Protein AF-A0A2L1KHR8-F1 (afdb_monomer)

Structure (mmCIF, N/CA/C/O backbone):
data_AF-A0A2L1KHR8-F1
#
_entry.id   AF-A0A2L1KHR8-F1
#
loop_
_atom_site.group_PDB
_atom_site.id
_atom_site.type_symbol
_atom_site.label_atom_id
_atom_site.label_alt_id
_atom_site.label_comp_id
_atom_site.label_asym_id
_atom_site.label_entity_id
_atom_site.label_seq_id
_atom_site.pdbx_PDB_ins_code
_atom_site.Cartn_x
_atom_site.Cartn_y
_atom_site.Cartn_z
_atom_site.occupancy
_atom_site.B_iso_or_equiv
_atom_site.auth_seq_id
_atom_site.auth_comp_id
_atom_site.auth_asym_id
_atom_site.auth_atom_id
_atom_site.pdbx_PDB_model_num
ATOM 1 N N . MET A 1 1 ? 18.334 39.889 -46.696 1.00 47.31 1 MET A N 1
ATOM 2 C CA . MET A 1 1 ? 18.833 38.558 -46.289 1.00 47.31 1 MET A CA 1
ATOM 3 C C . MET A 1 1 ? 17.862 38.001 -45.261 1.00 47.31 1 MET A C 1
ATOM 5 O O . MET A 1 1 ? 17.523 38.724 -44.332 1.00 47.31 1 MET A O 1
ATOM 9 N N . ALA A 1 2 ? 17.306 36.817 -45.520 1.00 50.03 2 ALA A N 1
ATOM 10 C CA . ALA A 1 2 ? 16.204 36.227 -44.759 1.00 50.03 2 ALA A CA 1
ATOM 11 C C . ALA A 1 2 ? 16.682 35.675 -43.403 1.00 50.03 2 ALA A C 1
ATOM 13 O O . ALA A 1 2 ? 17.770 35.107 -43.320 1.00 50.03 2 ALA A O 1
ATOM 14 N N . LYS A 1 3 ? 15.875 35.862 -42.349 1.00 54.62 3 LYS A N 1
ATOM 15 C CA . LYS A 1 3 ? 16.096 35.273 -41.021 1.00 54.62 3 LYS A CA 1
ATOM 16 C C . LYS A 1 3 ? 15.700 33.796 -41.074 1.00 54.62 3 LYS A C 1
ATOM 18 O O . LYS A 1 3 ? 14.583 33.490 -41.473 1.00 54.62 3 LYS A O 1
ATOM 23 N N . ALA A 1 4 ? 16.614 32.907 -40.700 1.00 57.88 4 ALA A N 1
ATOM 24 C CA . ALA A 1 4 ? 16.320 31.489 -40.549 1.00 57.88 4 ALA A CA 1
ATOM 25 C C . ALA A 1 4 ? 15.547 31.277 -39.240 1.00 57.88 4 ALA A C 1
ATOM 27 O O . ALA A 1 4 ? 16.053 31.584 -38.160 1.00 57.88 4 ALA A O 1
ATOM 28 N N . GLU A 1 5 ? 14.315 30.793 -39.348 1.00 56.72 5 GLU A N 1
ATOM 29 C CA . GLU A 1 5 ? 13.513 30.349 -38.212 1.00 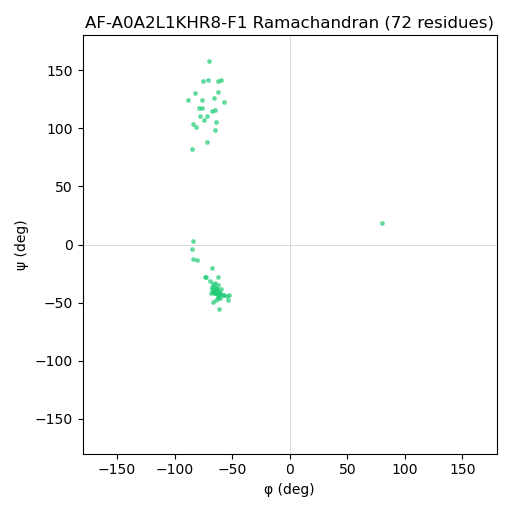56.72 5 GLU A CA 1
ATOM 30 C C . GLU A 1 5 ? 14.003 28.962 -37.790 1.00 56.72 5 GLU A C 1
ATOM 32 O O . GLU A 1 5 ? 13.853 27.983 -38.520 1.00 56.72 5 GLU A O 1
ATOM 37 N N . VAL A 1 6 ? 14.641 28.881 -36.623 1.00 58.88 6 VAL A N 1
ATOM 38 C CA . VAL A 1 6 ? 15.032 27.607 -36.015 1.00 58.88 6 VAL A CA 1
ATOM 39 C C . VAL A 1 6 ? 13.798 27.047 -35.315 1.00 58.88 6 VAL A C 1
ATOM 41 O O . VAL A 1 6 ? 13.436 27.502 -34.232 1.00 58.88 6 VAL A O 1
ATOM 44 N N . HIS A 1 7 ? 13.131 26.085 -35.950 1.00 57.47 7 HIS A N 1
ATOM 45 C CA . HIS A 1 7 ? 12.127 25.256 -35.289 1.00 57.47 7 HIS A CA 1
ATOM 46 C C . HIS A 1 7 ? 12.851 24.296 -34.342 1.00 57.47 7 HIS A C 1
ATOM 48 O O . HIS A 1 7 ? 13.585 23.412 -34.779 1.00 57.47 7 HIS A O 1
ATOM 54 N N . VAL A 1 8 ? 12.680 24.507 -33.039 1.00 62.50 8 VAL A N 1
ATOM 55 C CA . VAL A 1 8 ? 13.128 23.565 -32.013 1.00 62.50 8 VAL A CA 1
ATOM 56 C C . VAL A 1 8 ? 12.024 22.525 -31.869 1.00 62.50 8 VAL A C 1
ATOM 58 O O . VAL A 1 8 ? 10.967 22.819 -31.318 1.00 62.50 8 VAL A O 1
ATOM 61 N N . GLU A 1 9 ? 12.241 21.334 -32.420 1.00 61.19 9 GLU A N 1
ATOM 62 C CA . GLU A 1 9 ? 11.363 20.191 -32.175 1.00 61.19 9 GLU A CA 1
ATOM 63 C C . GLU A 1 9 ? 11.504 19.775 -30.704 1.00 61.19 9 GLU A C 1
ATOM 65 O O . GLU A 1 9 ? 12.582 19.379 -30.253 1.00 61.19 9 GLU A O 1
ATOM 70 N N . GLU A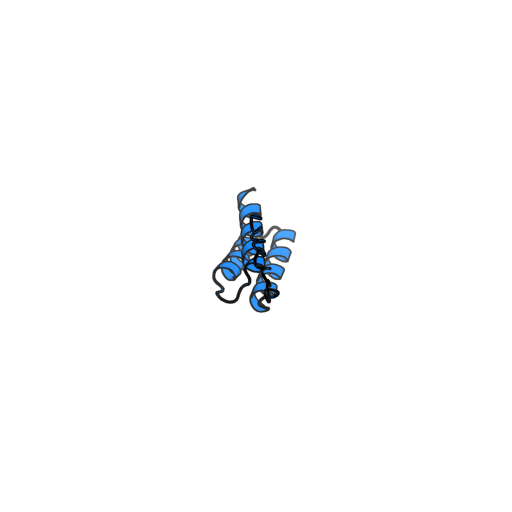 1 10 ? 10.425 19.920 -29.933 1.00 62.56 10 GLU A N 1
ATOM 71 C CA . GLU A 1 10 ? 10.377 19.450 -28.550 1.00 62.56 10 GLU A CA 1
ATOM 72 C C . GLU A 1 10 ? 10.547 17.921 -28.524 1.00 62.56 10 GLU A C 1
ATOM 74 O O . GLU A 1 10 ? 9.868 17.211 -29.275 1.00 62.56 10 GLU A O 1
ATOM 79 N N . PRO A 1 11 ? 11.441 17.371 -27.682 1.00 61.78 11 PRO A N 1
ATOM 80 C CA . PRO A 1 11 ? 11.637 15.934 -27.615 1.00 61.78 11 PRO A CA 1
ATOM 81 C C . PRO A 1 11 ? 10.361 15.264 -27.099 1.00 61.78 11 PRO A C 1
ATOM 83 O O . PRO A 1 11 ? 9.957 15.448 -25.951 1.00 61.78 11 PRO A O 1
ATOM 86 N N . VAL A 1 12 ? 9.739 14.448 -27.951 1.00 64.62 12 VAL A N 1
ATOM 87 C CA . VAL A 1 12 ? 8.611 13.593 -27.575 1.00 64.62 12 VAL A CA 1
ATOM 88 C C . VAL A 1 12 ? 9.113 12.572 -26.553 1.00 64.62 12 VAL A C 1
ATOM 90 O O . VAL A 1 12 ? 9.829 11.628 -26.890 1.00 64.62 12 VAL A O 1
ATOM 93 N N . LEU A 1 13 ? 8.757 12.772 -25.282 1.00 63.97 13 LEU A N 1
ATOM 94 C CA . LEU A 1 13 ? 9.015 11.816 -24.208 1.00 63.97 13 LEU A CA 1
ATOM 95 C C . LEU A 1 13 ? 8.223 10.534 -24.483 1.00 63.97 13 LEU A C 1
ATOM 97 O O . LEU A 1 13 ? 7.035 10.438 -24.182 1.00 63.97 13 LEU A O 1
ATOM 101 N N . VAL A 1 14 ? 8.889 9.531 -25.054 1.00 59.94 14 VAL A N 1
ATOM 102 C CA . VAL A 1 14 ? 8.353 8.171 -25.156 1.00 59.94 14 VAL A CA 1
ATOM 103 C C . VAL A 1 14 ? 8.369 7.562 -23.754 1.00 59.94 14 VAL A C 1
ATOM 105 O O . VAL A 1 14 ? 9.349 6.943 -23.338 1.00 59.94 14 VAL A O 1
ATOM 108 N N . THR A 1 15 ? 7.296 7.760 -22.992 1.00 59.66 15 THR A N 1
ATOM 109 C CA . THR A 1 15 ? 7.109 7.077 -21.713 1.00 59.66 15 THR A CA 1
ATOM 110 C C . THR A 1 15 ? 6.736 5.628 -22.005 1.00 59.66 15 THR A C 1
ATOM 112 O O . THR A 1 15 ? 5.652 5.314 -22.496 1.00 59.66 15 THR A O 1
ATOM 115 N N . ARG A 1 16 ? 7.671 4.704 -21.763 1.00 61.06 16 ARG A N 1
ATOM 116 C CA . ARG A 1 16 ? 7.324 3.279 -21.742 1.00 61.06 16 ARG A CA 1
ATOM 117 C C . ARG A 1 16 ? 6.267 3.062 -20.652 1.00 61.06 16 ARG A C 1
ATOM 119 O O . ARG A 1 16 ? 6.381 3.699 -19.602 1.00 61.06 16 ARG A O 1
ATOM 126 N N . PRO A 1 17 ? 5.266 2.190 -20.867 1.00 63.41 17 PRO A N 1
ATOM 127 C CA . PRO A 1 17 ? 4.339 1.830 -19.808 1.00 63.41 17 PRO A CA 1
ATOM 128 C C . PRO A 1 17 ? 5.139 1.266 -18.639 1.00 63.41 17 PRO A C 1
ATOM 130 O O . PRO A 1 17 ? 5.911 0.322 -18.807 1.00 63.41 17 PRO A O 1
ATOM 133 N N . GLU A 1 18 ? 4.985 1.883 -17.477 1.00 75.62 18 GLU A N 1
ATOM 134 C CA . GLU A 1 18 ? 5.535 1.343 -16.248 1.00 75.62 18 GLU A CA 1
ATOM 135 C C . GLU A 1 18 ? 4.809 0.030 -15.933 1.00 75.62 18 GLU A C 1
ATOM 137 O O . GLU A 1 18 ? 3.576 -0.015 -15.951 1.00 75.62 18 GLU A O 1
ATOM 142 N N . VAL A 1 19 ? 5.573 -1.044 -15.736 1.00 89.12 19 VAL A N 1
ATOM 143 C CA . VAL A 1 19 ? 5.026 -2.372 -15.446 1.00 89.12 19 VAL A CA 1
ATOM 144 C C . VAL A 1 19 ? 4.861 -2.490 -13.939 1.00 89.12 19 VAL A C 1
ATOM 146 O O . VAL A 1 19 ? 5.815 -2.282 -13.192 1.00 89.12 19 VAL A O 1
ATOM 149 N N . ASP A 1 20 ? 3.648 -2.807 -13.507 1.00 94.44 20 ASP A N 1
ATOM 150 C CA . ASP A 1 20 ? 3.333 -3.052 -12.104 1.00 94.44 20 ASP A CA 1
ATOM 151 C C . ASP A 1 20 ? 3.943 -4.384 -11.642 1.00 94.44 20 ASP A C 1
ATOM 153 O O . ASP A 1 20 ? 3.958 -5.368 -12.381 1.00 94.44 20 ASP A O 1
ATOM 157 N N . CYS A 1 21 ? 4.442 -4.421 -10.407 1.00 96.50 21 CYS A N 1
ATOM 158 C CA . CYS A 1 21 ? 4.916 -5.652 -9.782 1.00 96.50 21 CYS A CA 1
ATOM 159 C C . CYS A 1 21 ? 3.734 -6.433 -9.196 1.00 96.50 21 CYS A C 1
ATOM 161 O O . CYS A 1 21 ? 2.934 -5.863 -8.451 1.00 96.50 21 CYS A O 1
ATOM 163 N N . ASP A 1 22 ? 3.640 -7.730 -9.495 1.00 97.75 22 ASP A N 1
ATOM 164 C CA . ASP A 1 22 ? 2.531 -8.585 -9.048 1.00 97.75 22 ASP A CA 1
ATOM 165 C C . ASP A 1 22 ? 2.428 -8.658 -7.516 1.00 97.75 22 ASP A C 1
ATOM 167 O O . ASP A 1 22 ? 1.343 -8.500 -6.956 1.00 97.75 22 ASP A O 1
ATOM 171 N N . ASP A 1 23 ? 3.559 -8.793 -6.819 1.00 97.88 23 ASP A N 1
ATOM 172 C CA . ASP A 1 23 ? 3.594 -8.831 -5.351 1.00 97.88 23 ASP A CA 1
ATOM 173 C C . ASP A 1 23 ? 3.127 -7.500 -4.740 1.00 97.88 23 ASP A C 1
ATOM 175 O O . ASP A 1 23 ? 2.356 -7.469 -3.777 1.00 97.8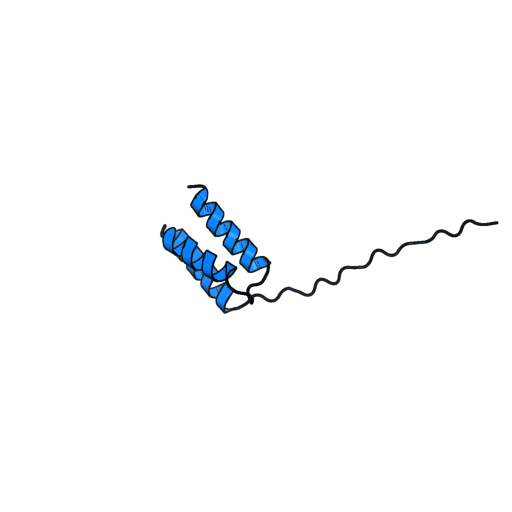8 23 ASP A O 1
ATOM 179 N N . ALA A 1 24 ? 3.531 -6.375 -5.337 1.00 98.12 24 ALA A N 1
ATOM 180 C CA . ALA A 1 24 ? 3.090 -5.055 -4.902 1.00 98.12 24 ALA A CA 1
ATOM 181 C C . ALA A 1 24 ? 1.588 -4.867 -5.168 1.00 98.12 24 ALA A C 1
ATOM 183 O O . ALA A 1 24 ? 0.880 -4.285 -4.344 1.00 98.12 24 ALA A O 1
ATOM 184 N N . ALA A 1 25 ? 1.074 -5.400 -6.280 1.00 98.00 25 ALA A N 1
ATOM 185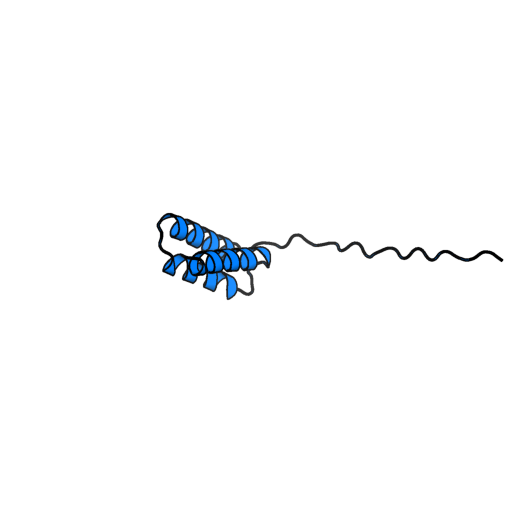 C CA . ALA A 1 25 ? -0.351 -5.381 -6.590 1.00 98.00 25 ALA A CA 1
ATOM 186 C C . ALA A 1 25 ? -1.159 -6.201 -5.574 1.00 98.00 25 ALA A C 1
ATOM 188 O O . ALA A 1 25 ? -2.203 -5.734 -5.114 1.00 98.00 25 ALA A O 1
ATOM 189 N N . MET A 1 26 ? -0.655 -7.371 -5.171 1.00 98.44 26 MET A N 1
ATOM 190 C CA . MET A 1 26 ? -1.278 -8.205 -4.143 1.00 98.44 26 MET A CA 1
ATOM 191 C C . MET A 1 26 ? -1.328 -7.493 -2.783 1.00 98.44 26 MET A C 1
ATOM 193 O O . MET A 1 26 ? -2.390 -7.450 -2.161 1.00 98.44 26 MET A O 1
ATOM 197 N N . ASN A 1 27 ? -0.230 -6.866 -2.349 1.00 98.56 27 ASN A N 1
ATOM 198 C CA . ASN A 1 27 ? -0.202 -6.091 -1.102 1.00 98.56 27 ASN A CA 1
ATOM 199 C C . ASN A 1 27 ? -1.187 -4.911 -1.132 1.00 98.56 27 ASN A C 1
ATOM 201 O O . ASN A 1 27 ? -1.927 -4.691 -0.174 1.00 98.56 27 ASN A O 1
ATOM 205 N N . LEU A 1 28 ? -1.268 -4.186 -2.252 1.00 98.44 28 LEU A N 1
ATOM 206 C CA . LEU A 1 28 ? -2.244 -3.103 -2.422 1.00 98.44 28 LEU A CA 1
ATOM 207 C C . LEU A 1 28 ? -3.690 -3.611 -2.374 1.00 98.44 28 LEU A C 1
ATOM 209 O O . LEU A 1 28 ? -4.553 -2.952 -1.797 1.00 98.44 28 LEU A O 1
ATOM 213 N N . GLN A 1 29 ? -3.961 -4.778 -2.960 1.00 98.25 29 GLN A N 1
ATOM 214 C CA . GLN A 1 29 ? -5.285 -5.390 -2.917 1.00 98.25 29 GLN A CA 1
ATOM 215 C C . GLN A 1 29 ? -5.679 -5.800 -1.490 1.00 98.25 29 GLN A C 1
ATOM 217 O O . GLN A 1 29 ? -6.823 -5.576 -1.092 1.00 98.25 29 GLN A O 1
ATOM 222 N N . LEU A 1 30 ? -4.750 -6.371 -0.718 1.00 98.38 30 LEU A N 1
ATOM 223 C CA . LEU A 1 30 ? -4.975 -6.698 0.692 1.00 98.38 30 LEU A CA 1
ATOM 224 C C . LEU A 1 30 ? -5.253 -5.434 1.513 1.00 98.38 30 LEU A C 1
ATOM 226 O O . LEU A 1 30 ? -6.231 -5.396 2.259 1.00 98.38 30 LEU A O 1
ATOM 230 N N . ALA A 1 31 ? -4.468 -4.372 1.312 1.00 97.88 31 ALA A N 1
ATOM 231 C CA . ALA A 1 31 ? -4.691 -3.091 1.976 1.00 97.88 31 ALA A CA 1
ATOM 232 C C . ALA A 1 31 ? -6.100 -2.532 1.700 1.00 97.88 31 ALA A C 1
ATOM 234 O O . ALA A 1 31 ? -6.782 -2.095 2.623 1.00 97.88 31 ALA A O 1
ATOM 235 N N . ASP A 1 32 ? -6.597 -2.596 0.461 1.00 96.62 32 ASP A N 1
ATOM 236 C CA . ASP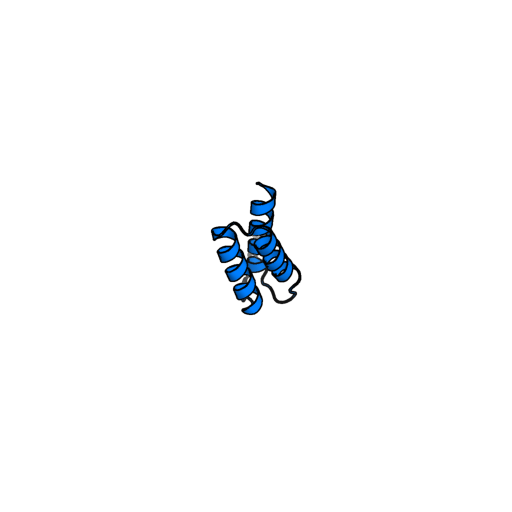 A 1 32 ? -7.961 -2.143 0.154 1.00 96.62 32 ASP A CA 1
ATOM 237 C C . ASP A 1 32 ? -9.045 -2.974 0.854 1.00 96.62 32 ASP A C 1
ATOM 239 O O . ASP A 1 32 ? -10.058 -2.428 1.292 1.00 96.62 32 ASP A O 1
ATOM 243 N N . GLN A 1 33 ? -8.854 -4.289 0.980 1.00 97.50 33 GLN A N 1
ATOM 244 C CA . GLN A 1 33 ? -9.802 -5.154 1.690 1.00 97.50 33 GLN A CA 1
ATOM 245 C C . GLN A 1 33 ? -9.843 -4.830 3.187 1.00 97.50 33 GLN A C 1
ATOM 247 O O . GLN A 1 33 ? -10.924 -4.755 3.774 1.00 97.50 33 GLN A O 1
ATOM 252 N N . LEU A 1 34 ? -8.680 -4.578 3.786 1.00 96.56 34 LEU A N 1
ATOM 253 C CA . LEU A 1 34 ? -8.553 -4.192 5.192 1.00 96.56 34 LEU A CA 1
ATOM 254 C C . LEU A 1 34 ? -9.187 -2.825 5.460 1.00 96.56 34 LEU A C 1
ATOM 256 O O . LEU A 1 34 ? -9.883 -2.641 6.461 1.00 96.56 34 LEU A O 1
ATOM 260 N N . LEU A 1 35 ? -9.066 -1.902 4.503 1.00 94.56 35 LEU A N 1
ATOM 261 C CA . LEU A 1 35 ? -9.714 -0.597 4.573 1.00 94.56 35 LEU A CA 1
ATOM 262 C C . LEU A 1 35 ? -11.243 -0.719 4.670 1.00 94.56 35 LEU A C 1
ATOM 264 O O . LEU A 1 35 ? -11.871 0.038 5.410 1.00 94.56 35 LEU A O 1
ATOM 268 N N . VAL A 1 36 ? -11.846 -1.673 3.950 1.00 94.69 36 VAL A N 1
ATOM 269 C CA . VAL A 1 36 ? -13.302 -1.910 3.972 1.00 94.69 36 VAL A CA 1
ATOM 270 C C . VAL A 1 36 ? -13.775 -2.403 5.339 1.00 94.69 36 VAL A C 1
ATOM 272 O O . VAL A 1 36 ? -14.828 -1.973 5.808 1.00 94.69 36 VAL A O 1
ATOM 275 N N . VAL A 1 37 ? -13.010 -3.286 5.985 1.00 95.44 37 VAL A N 1
ATOM 276 C CA . VAL A 1 37 ? -13.362 -3.840 7.306 1.00 95.44 37 VAL A CA 1
ATOM 277 C C . VAL A 1 37 ? -12.929 -2.945 8.472 1.00 95.44 37 VAL A C 1
ATOM 279 O O . VAL A 1 37 ? -13.273 -3.227 9.617 1.00 95.44 37 VAL A O 1
ATOM 282 N N . GLY A 1 38 ? -12.232 -1.840 8.187 1.00 94.00 38 GLY A N 1
ATOM 283 C CA . GLY A 1 38 ? -11.784 -0.866 9.181 1.00 94.00 38 GL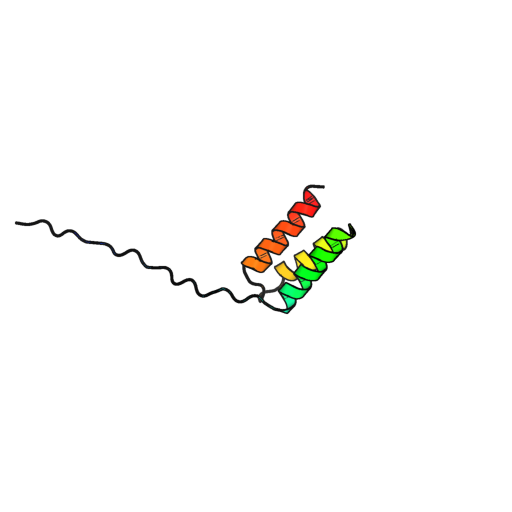Y A CA 1
ATOM 284 C C . GLY A 1 38 ? -10.521 -1.276 9.939 1.00 94.00 38 GLY A C 1
ATOM 285 O O . GLY A 1 38 ? -10.255 -0.719 11.002 1.00 94.00 38 GLY A O 1
ATOM 286 N N . ASP A 1 39 ? -9.750 -2.226 9.409 1.00 96.00 39 ASP A N 1
ATOM 287 C CA . ASP A 1 39 ? -8.443 -2.596 9.953 1.00 96.00 39 ASP A CA 1
ATOM 288 C C . ASP A 1 39 ? -7.361 -1.658 9.398 1.00 96.00 39 ASP A C 1
ATOM 290 O O . ASP A 1 39 ? -6.690 -1.942 8.406 1.00 96.00 39 ASP A O 1
ATOM 294 N N . PHE A 1 40 ? -7.235 -0.482 10.012 1.00 94.88 40 PHE A N 1
ATOM 295 C CA . PHE A 1 40 ? -6.315 0.560 9.552 1.00 94.88 40 PHE A CA 1
ATOM 296 C C . PHE A 1 40 ? -4.843 0.249 9.844 1.00 94.88 40 PHE A C 1
ATOM 298 O O . PHE A 1 40 ? -3.975 0.692 9.091 1.00 94.88 40 PHE A O 1
ATOM 305 N N . GLU A 1 41 ? -4.559 -0.526 10.894 1.00 96.06 41 GLU A N 1
ATOM 306 C CA . GLU A 1 41 ? -3.198 -0.978 11.194 1.00 96.06 41 GLU A CA 1
ATOM 307 C C . GLU A 1 41 ? -2.696 -1.884 10.067 1.00 96.06 41 GLU A C 1
ATOM 309 O O . GLU A 1 41 ? -1.636 -1.621 9.492 1.00 96.06 41 GLU A O 1
ATOM 314 N N . GLY A 1 42 ? -3.522 -2.849 9.651 1.00 97.12 42 GLY A N 1
ATOM 315 C CA . GLY A 1 42 ? -3.227 -3.700 8.506 1.00 97.12 42 GLY A CA 1
ATOM 316 C C . GLY A 1 42 ? -3.106 -2.918 7.192 1.00 97.12 42 GLY A C 1
ATOM 317 O O . GLY A 1 42 ? -2.171 -3.146 6.425 1.00 97.12 42 GLY A O 1
ATOM 318 N N . VAL A 1 43 ? -3.983 -1.935 6.932 1.00 97.94 43 VAL A N 1
ATOM 319 C CA . VAL A 1 43 ? -3.844 -1.036 5.761 1.00 97.94 43 VAL A CA 1
ATOM 320 C C . VAL A 1 43 ? -2.462 -0.385 5.736 1.00 97.94 43 VAL A C 1
ATOM 322 O O . VAL A 1 43 ? -1.803 -0.366 4.692 1.00 97.94 43 VAL A O 1
ATOM 325 N N . ALA A 1 44 ? -2.024 0.158 6.875 1.00 97.56 44 ALA A N 1
ATOM 326 C CA . ALA A 1 44 ? -0.747 0.843 6.977 1.00 97.56 44 ALA A CA 1
ATOM 327 C C . ALA A 1 44 ? 0.438 -0.113 6.801 1.00 97.56 44 ALA A C 1
ATOM 329 O O . ALA A 1 44 ? 1.424 0.264 6.168 1.00 97.56 44 ALA A O 1
ATOM 330 N N . GLU A 1 45 ? 0.349 -1.336 7.324 1.00 98.19 45 GLU A N 1
ATOM 331 C CA . GLU A 1 45 ? 1.377 -2.367 7.175 1.00 98.19 45 GLU A CA 1
ATOM 332 C C . GLU A 1 45 ? 1.586 -2.743 5.702 1.00 98.19 45 GLU A C 1
ATOM 334 O O . GLU A 1 45 ? 2.683 -2.568 5.167 1.00 98.19 45 GLU A O 1
ATOM 339 N N . TYR A 1 46 ? 0.526 -3.149 4.999 1.00 98.44 46 TYR A N 1
ATOM 340 C CA . TYR A 1 46 ? 0.638 -3.546 3.593 1.00 98.44 46 TYR A CA 1
ATOM 341 C C . TYR A 1 46 ? 1.011 -2.380 2.670 1.00 98.44 46 TYR A C 1
ATOM 343 O O . TYR A 1 46 ? 1.755 -2.569 1.705 1.00 98.44 46 TYR A O 1
ATOM 351 N N . ALA A 1 47 ? 0.556 -1.159 2.967 1.00 98.25 47 ALA A N 1
ATOM 352 C CA . ALA A 1 47 ? 0.986 0.020 2.223 1.00 98.25 47 ALA A CA 1
ATOM 353 C C . ALA A 1 47 ? 2.484 0.317 2.425 1.00 98.25 47 ALA A C 1
ATOM 355 O O . ALA A 1 47 ? 3.167 0.655 1.458 1.00 98.25 47 ALA A O 1
ATOM 356 N N . LYS A 1 48 ? 3.027 0.163 3.642 1.00 98.31 48 LYS A N 1
ATOM 357 C CA . LYS A 1 48 ? 4.469 0.334 3.902 1.00 98.31 48 LYS A CA 1
ATOM 358 C C . LYS A 1 48 ? 5.308 -0.714 3.178 1.00 98.31 48 LYS A C 1
ATOM 360 O O . LYS A 1 48 ? 6.294 -0.332 2.555 1.00 98.31 48 LYS A O 1
ATOM 365 N N . LEU A 1 49 ? 4.874 -1.978 3.159 1.00 98.25 49 LEU A N 1
ATOM 366 C CA . LEU A 1 49 ? 5.562 -3.034 2.405 1.00 98.25 49 LEU A CA 1
ATOM 367 C C . LEU A 1 49 ? 5.736 -2.649 0.930 1.00 98.25 49 LEU A C 1
ATOM 369 O O . LEU A 1 49 ? 6.828 -2.762 0.390 1.00 98.25 49 LEU A O 1
ATOM 373 N N . VAL A 1 50 ? 4.699 -2.101 0.288 1.00 98.44 50 VAL A N 1
ATOM 374 C CA . VAL A 1 50 ? 4.776 -1.643 -1.115 1.00 98.44 50 VAL A CA 1
ATOM 375 C C . VAL A 1 50 ? 5.788 -0.508 -1.304 1.00 98.44 50 VAL A C 1
ATOM 377 O O . VAL A 1 50 ? 6.438 -0.431 -2.345 1.00 98.44 50 VAL A O 1
ATOM 380 N N . LEU A 1 51 ? 5.939 0.380 -0.318 1.00 98.00 51 LEU A N 1
ATOM 381 C CA . LEU A 1 51 ? 6.912 1.475 -0.379 1.00 98.00 51 LEU A CA 1
ATOM 382 C C . LEU A 1 51 ? 8.356 0.999 -0.202 1.00 98.00 51 LEU A C 1
ATOM 384 O O . LEU A 1 51 ? 9.260 1.628 -0.749 1.00 98.00 51 LEU A O 1
ATOM 388 N N . GLU A 1 52 ? 8.562 -0.099 0.520 1.00 98.00 52 GLU A N 1
ATOM 389 C CA . GLU A 1 52 ? 9.871 -0.730 0.729 1.00 98.00 52 GLU A CA 1
ATOM 390 C C . GLU A 1 52 ? 10.302 -1.614 -0.454 1.00 98.00 52 GLU A C 1
ATOM 392 O O . GLU A 1 52 ? 11.468 -1.989 -0.560 1.00 98.00 52 GLU A O 1
ATOM 397 N N . MET A 1 53 ? 9.389 -1.934 -1.376 1.00 97.00 53 MET A N 1
ATOM 398 C CA . MET A 1 53 ? 9.691 -2.741 -2.556 1.00 97.00 53 MET A CA 1
ATOM 399 C C . MET A 1 53 ? 10.385 -1.918 -3.647 1.00 97.00 53 MET A C 1
ATOM 401 O O . MET A 1 53 ? 9.785 -1.033 -4.265 1.00 97.00 53 MET A O 1
ATOM 405 N N . ASP A 1 54 ? 11.621 -2.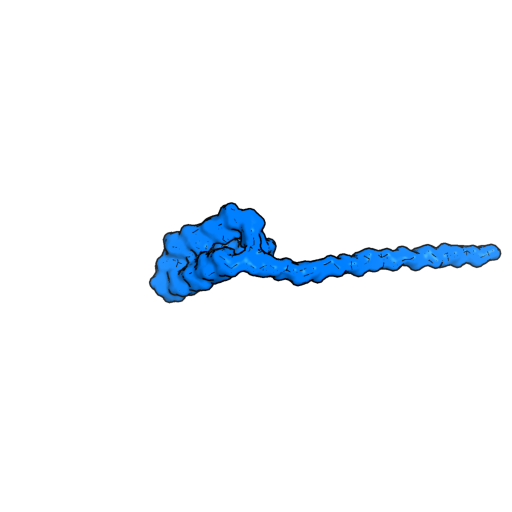285 -3.987 1.00 96.19 54 ASP A N 1
ATOM 406 C CA . ASP A 1 54 ? 12.360 -1.706 -5.122 1.00 96.19 54 ASP A CA 1
ATOM 407 C C . ASP A 1 54 ? 11.674 -1.979 -6.472 1.00 96.19 54 ASP A C 1
ATOM 409 O O . ASP A 1 54 ? 11.761 -1.175 -7.402 1.00 96.19 54 ASP A O 1
ATOM 413 N N . THR A 1 55 ? 10.938 -3.087 -6.560 1.00 96.19 55 THR A N 1
ATOM 414 C CA . THR A 1 55 ? 10.225 -3.537 -7.762 1.00 96.19 55 THR A CA 1
ATOM 415 C C . THR A 1 55 ? 8.854 -2.898 -7.946 1.00 96.19 55 THR A C 1
ATOM 417 O O . THR A 1 55 ? 8.285 -3.026 -9.028 1.00 96.19 55 THR A O 1
ATOM 420 N N . ALA A 1 56 ? 8.310 -2.215 -6.934 1.00 96.88 56 ALA A N 1
ATOM 421 C CA . ALA A 1 56 ? 7.037 -1.523 -7.080 1.00 96.88 56 ALA A CA 1
ATOM 422 C C . ALA A 1 56 ? 7.148 -0.420 -8.141 1.00 96.88 56 ALA A C 1
ATOM 424 O O . ALA A 1 56 ? 8.147 0.302 -8.213 1.00 96.88 56 ALA A O 1
ATOM 425 N N . SER A 1 57 ? 6.109 -0.255 -8.951 1.00 96.44 57 SER A N 1
ATOM 426 C CA . SER A 1 57 ? 6.018 0.882 -9.864 1.00 96.44 57 SER A CA 1
ATOM 427 C C . SER A 1 57 ? 5.793 2.185 -9.084 1.00 96.44 57 SER A C 1
ATOM 429 O O . SER A 1 57 ? 5.290 2.181 -7.956 1.00 96.44 57 SER A O 1
ATOM 431 N N . VAL A 1 58 ? 6.131 3.331 -9.673 1.00 95.31 58 VAL A N 1
ATOM 432 C CA . VAL A 1 58 ? 5.789 4.663 -9.158 1.00 95.31 58 VAL A CA 1
ATOM 433 C C . VAL A 1 58 ? 4.286 4.748 -8.908 1.00 95.31 58 VAL A C 1
ATOM 435 O O . VAL A 1 58 ? 3.876 5.164 -7.829 1.00 95.31 58 VAL A O 1
ATOM 438 N N . ARG A 1 59 ? 3.458 4.239 -9.829 1.00 95.56 59 ARG A N 1
ATOM 439 C CA . ARG A 1 59 ? 1.997 4.176 -9.645 1.00 95.56 59 ARG A CA 1
ATOM 440 C C . ARG A 1 59 ? 1.582 3.389 -8.396 1.00 95.56 59 ARG A C 1
ATOM 442 O O . ARG A 1 59 ? 0.676 3.809 -7.675 1.00 95.56 59 ARG A O 1
ATOM 449 N N . GLN A 1 60 ? 2.212 2.245 -8.140 1.00 97.69 60 GLN A N 1
ATOM 450 C CA . GLN A 1 60 ? 1.934 1.423 -6.960 1.00 97.69 60 GLN A CA 1
ATOM 451 C C . GLN A 1 60 ? 2.382 2.120 -5.670 1.00 97.69 60 GLN A C 1
ATOM 453 O O . GLN A 1 60 ? 1.625 2.141 -4.696 1.00 97.69 60 GLN A O 1
ATOM 458 N N . ARG A 1 61 ? 3.557 2.762 -5.680 1.00 98.12 61 ARG A N 1
ATOM 459 C CA . ARG A 1 61 ? 4.040 3.574 -4.552 1.00 98.12 61 ARG A CA 1
ATOM 460 C C . ARG A 1 61 ? 3.122 4.766 -4.274 1.00 98.12 61 ARG A C 1
ATOM 462 O O . ARG A 1 61 ? 2.785 5.014 -3.119 1.00 98.12 61 ARG A O 1
ATOM 469 N N . ASP A 1 62 ? 2.649 5.456 -5.308 1.00 97.56 62 ASP A N 1
ATOM 470 C CA . ASP A 1 62 ? 1.698 6.565 -5.172 1.00 97.56 62 ASP A CA 1
ATOM 471 C C . ASP A 1 62 ? 0.385 6.094 -4.536 1.00 97.56 62 ASP A C 1
ATOM 473 O O . ASP A 1 62 ? -0.140 6.730 -3.618 1.00 97.56 62 ASP A O 1
ATOM 477 N N . ARG A 1 63 ? -0.133 4.937 -4.967 1.00 97.62 63 ARG A N 1
ATOM 478 C CA . ARG A 1 63 ? -1.337 4.343 -4.371 1.00 97.62 63 ARG A CA 1
ATOM 479 C C . ARG A 1 63 ? -1.132 3.989 -2.898 1.00 97.62 63 ARG A C 1
ATOM 481 O O . ARG A 1 63 ? -2.006 4.296 -2.088 1.00 97.62 63 ARG A O 1
ATOM 488 N N . ALA A 1 64 ? 0.012 3.409 -2.536 1.00 98.00 64 ALA A N 1
ATOM 489 C CA . ALA A 1 64 ? 0.351 3.125 -1.143 1.00 98.00 64 ALA A CA 1
ATOM 490 C C . ALA A 1 64 ? 0.405 4.405 -0.287 1.00 98.00 64 ALA A C 1
ATOM 492 O O . ALA A 1 64 ? -0.159 4.448 0.807 1.00 98.00 64 ALA A O 1
ATOM 493 N N . GLN A 1 65 ? 0.985 5.493 -0.805 1.00 97.94 65 GLN A N 1
ATOM 494 C CA . GLN A 1 65 ? 0.986 6.786 -0.109 1.00 97.94 65 GLN A CA 1
ATOM 495 C C . GLN A 1 65 ? -0.426 7.349 0.088 1.00 97.94 65 GLN A C 1
ATOM 497 O O . GLN A 1 65 ? -0.716 7.930 1.134 1.00 97.94 65 GLN A O 1
ATOM 502 N N . ILE A 1 66 ? -1.319 7.186 -0.894 1.00 96.75 66 ILE A N 1
ATOM 503 C CA . ILE A 1 66 ? -2.722 7.608 -0.770 1.00 96.75 66 ILE A CA 1
ATOM 504 C C . ILE A 1 66 ? -3.422 6.835 0.352 1.00 96.75 66 ILE A C 1
ATOM 506 O O . ILE A 1 66 ? -4.154 7.446 1.133 1.00 96.75 66 ILE A O 1
A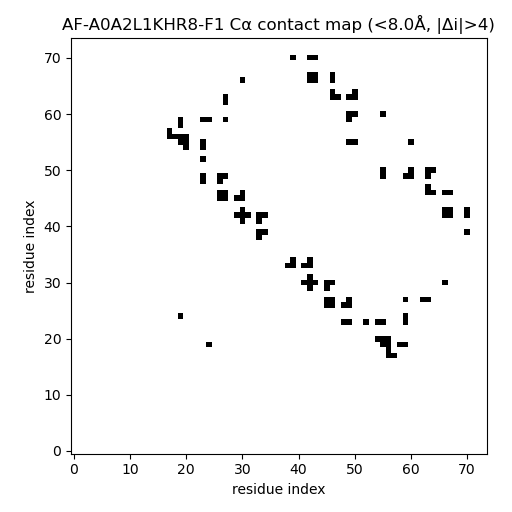TOM 510 N N . LEU A 1 67 ? -3.195 5.523 0.454 1.00 95.81 67 LEU A N 1
ATOM 511 C CA . LEU A 1 67 ? -3.762 4.693 1.520 1.00 95.81 67 LEU A CA 1
ATOM 512 C C . LEU A 1 67 ? -3.295 5.159 2.906 1.00 95.81 67 LEU A C 1
ATOM 514 O O . LEU A 1 67 ? -4.132 5.375 3.779 1.00 95.81 67 LEU A O 1
ATOM 518 N N . LEU A 1 68 ? -1.998 5.435 3.075 1.00 94.62 68 LEU A N 1
ATOM 519 C CA . LEU A 1 68 ? -1.451 5.956 4.336 1.00 94.62 68 LEU A CA 1
ATOM 520 C C . LEU A 1 68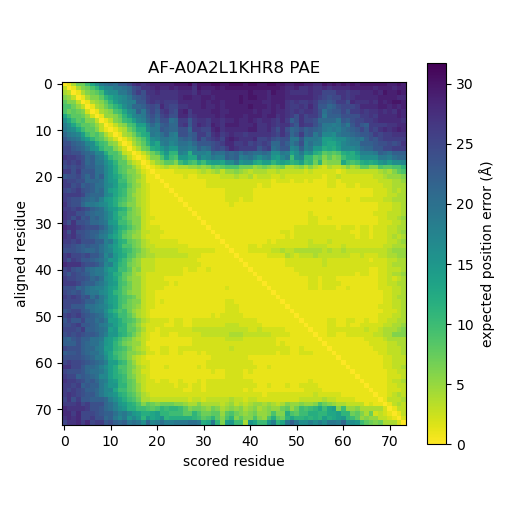 ? -2.023 7.329 4.710 1.00 94.62 68 LEU A C 1
ATOM 522 O O . LEU A 1 68 ? -2.368 7.568 5.861 1.00 94.62 68 LEU A O 1
ATOM 526 N N . ARG A 1 69 ? -2.189 8.242 3.745 1.00 92.06 69 ARG A N 1
ATOM 527 C CA . ARG A 1 69 ? -2.793 9.559 4.027 1.00 92.06 69 ARG A CA 1
ATOM 528 C C . ARG A 1 69 ? -4.254 9.454 4.457 1.00 92.06 69 ARG A C 1
ATOM 530 O O . ARG A 1 69 ? -4.711 10.282 5.236 1.00 92.06 69 ARG A O 1
ATOM 537 N N . ARG A 1 70 ? -4.998 8.478 3.928 1.00 83.25 70 ARG A N 1
ATOM 538 C CA . ARG A 1 70 ? -6.399 8.240 4.313 1.00 83.25 70 ARG A CA 1
ATOM 539 C C . ARG A 1 70 ? -6.524 7.709 5.736 1.00 83.25 70 ARG A C 1
ATOM 541 O O . ARG A 1 70 ? -7.519 8.012 6.382 1.00 83.25 70 ARG A O 1
ATOM 548 N N . GLU A 1 71 ? -5.536 6.949 6.198 1.00 76.81 71 GLU A N 1
ATOM 549 C CA . GLU A 1 71 ? -5.430 6.540 7.598 1.00 76.81 71 GLU A CA 1
ATOM 550 C C . GLU A 1 71 ? -5.155 7.754 8.497 1.00 76.81 71 GLU A C 1
ATOM 552 O O . GLU A 1 71 ? -5.932 8.010 9.408 1.00 76.81 71 GLU A O 1
ATOM 557 N N . MET A 1 72 ? -4.165 8.587 8.159 1.00 68.69 72 MET A N 1
ATOM 558 C CA . MET A 1 72 ? -3.799 9.766 8.964 1.00 68.69 72 MET A CA 1
ATOM 559 C C . MET A 1 72 ? -4.854 10.884 9.001 1.00 68.69 72 MET A C 1
ATOM 561 O O . MET A 1 72 ? -4.793 11.765 9.855 1.00 68.69 72 MET A O 1
ATOM 565 N N . ALA A 1 73 ? -5.775 10.915 8.037 1.00 73.69 73 ALA A N 1
ATOM 566 C CA . ALA A 1 73 ? -6.844 11.912 7.966 1.00 73.69 73 ALA A CA 1
ATOM 567 C C . ALA A 1 73 ? -8.077 11.554 8.821 1.00 73.69 73 ALA A C 1
ATOM 569 O O . ALA A 1 73 ? -9.083 12.266 8.752 1.00 73.69 73 ALA A O 1
ATOM 570 N N . ARG A 1 74 ? -8.024 10.448 9.570 1.00 62.56 74 ARG A N 1
ATOM 571 C CA . ARG A 1 74 ? -9.065 9.996 10.499 1.00 62.56 74 ARG A CA 1
ATOM 572 C C . ARG A 1 74 ? -8.758 10.411 11.932 1.00 62.56 74 ARG A C 1
ATOM 574 O O . ARG A 1 74 ? -9.750 10.690 12.641 1.00 62.56 74 ARG A O 1
#

Foldseek 3Di:
DDDDDDDDDDDDPPDDPFDADPQLVVLLVQLVVCVVVVVLVSVLVSLVVLCVDPSGTPVSVVSSVVSNVVSVVD

Solvent-accessible surface area (backbone atoms only — not comparable to full-atom values): 4445 Å² total; per-residue (Å²): 136,85,82,83,81,82,81,79,79,76,82,81,79,79,75,71,84,80,66,73,31,67,68,39,50,50,33,51,53,52,19,56,54,26,52,75,77,64,39,56,68,56,24,45,50,31,23,48,53,32,64,71,39,87,66,35,25,71,70,54,35,51,50,26,52,52,53,45,50,60,57,75,73,108

Radius of gyration: 20.31 Å; Cα contacts (8 Å, |Δi|>4): 64; chains: 1; bounding box: 32×47×58 Å

Secondary structure (DSSP, 8-state):
-PPP-----------PPPPPPHHHHHHHHHHHHHHHHT-HHHHHHHHHHHHH-TTS-HHHHHHHHHHHHHHHT-

pLDDT: mean 86.22, std 16.45, range [47.31, 98.56]

Nearest PDB structures (foldseek):
  4zlh-assembly1_A  TM=8.480E-01  e=1.297E+00  Escherichia coli O157:H7
  8tar-assembly1_U  TM=8.268E-01  e=5.161E+00  Homo sapiens
  8a5y-assembly1_K  TM=8.260E-01  e=5.511E+00  Saccharomyces cerevisiae
  9hmf-assembly1_K  TM=6.598E-01  e=9.326E+00  Campylobacter jejuni

Sequence (74 aa):
MAKAEVHVEEPVLVTRPEVDCDDAAMNLQLADQLLVVGDFEGVAEYAKLVLEMDTASVRQRDRAQILLRREMAR

Mean predicted aligned error: 9.44 Å

Organism: Pseudomonas aeruginosa (NCBI:txid287)